Protein AF-A0A849T671-F1 (afdb_monomer)

Secondary structure (DSSP, 8-state):
-EEEEE--SSSS-SEEEEE-HHHHHHHTHHHHHTTS-HHHHHHHHHHTT--HHHHT-

Foldseek 3Di:
DDWDFDPPPDPDTPDIDDDDPLLVLVVCLVVVCPPHDPVCSVVSNVVSVHDVVRNVD

Structure (mmCIF, N/CA/C/O backbone):
data_AF-A0A849T671-F1
#
_entry.id   AF-A0A849T671-F1
#
loop_
_atom_site.group_PDB
_atom_site.id
_atom_site.type_symbol
_atom_site.label_atom_id
_atom_site.label_alt_id
_atom_site.label_comp_id
_atom_site.label_asym_id
_atom_site.label_entity_id
_atom_site.label_seq_id
_atom_site.pdbx_PDB_ins_code
_atom_site.Cartn_x
_atom_site.Cartn_y
_atom_site.Cartn_z
_atom_site.occupancy
_atom_site.B_iso_or_equiv
_atom_site.auth_seq_id
_atom_site.auth_comp_id
_atom_site.auth_asym_id
_atom_site.auth_atom_id
_atom_site.pdbx_PDB_model_num
ATOM 1 N N . PHE A 1 1 ? 4.970 -7.009 -3.865 1.00 93.56 1 PHE A N 1
ATOM 2 C CA . PHE A 1 1 ? 5.755 -6.133 -4.757 1.00 93.56 1 PHE A CA 1
ATOM 3 C C . PHE A 1 1 ? 5.966 -6.836 -6.091 1.00 93.56 1 PHE A C 1
ATOM 5 O O . PHE A 1 1 ? 6.379 -7.989 -6.082 1.00 93.56 1 PHE A O 1
ATOM 12 N N . GLY A 1 2 ? 5.635 -6.194 -7.215 1.00 95.75 2 GLY A N 1
ATOM 13 C CA . GLY A 1 2 ? 5.827 -6.765 -8.555 1.00 95.75 2 GLY A CA 1
ATOM 14 C C . GLY A 1 2 ? 6.392 -5.747 -9.542 1.00 95.75 2 GLY A C 1
ATOM 15 O O . GLY A 1 2 ? 6.134 -4.554 -9.407 1.00 95.75 2 GLY A O 1
ATOM 16 N N . ILE A 1 3 ? 7.148 -6.209 -10.539 1.00 96.62 3 ILE A N 1
ATOM 17 C CA . ILE A 1 3 ? 7.724 -5.366 -11.594 1.00 96.62 3 ILE A CA 1
ATOM 18 C C . ILE A 1 3 ? 7.335 -5.952 -12.951 1.00 96.62 3 ILE A C 1
ATOM 20 O O . ILE A 1 3 ? 7.575 -7.127 -13.212 1.00 96.62 3 ILE A O 1
ATOM 24 N N . TYR A 1 4 ? 6.752 -5.123 -13.814 1.00 96.75 4 TYR A N 1
ATOM 25 C CA . TYR A 1 4 ? 6.507 -5.434 -15.219 1.00 96.75 4 TYR A CA 1
ATOM 26 C C . TYR A 1 4 ? 7.469 -4.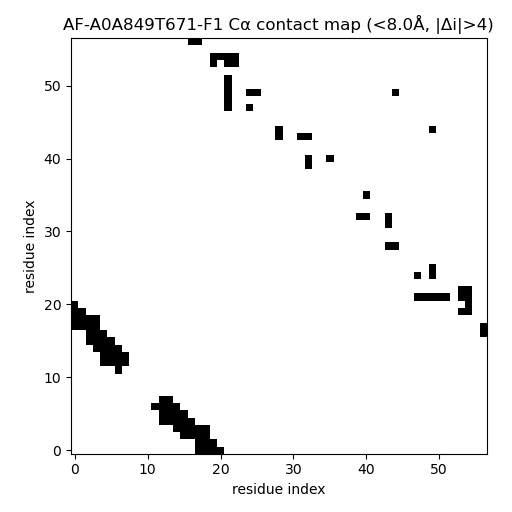625 -16.089 1.00 96.75 4 TYR A C 1
ATOM 28 O O . TYR A 1 4 ? 7.427 -3.391 -16.080 1.00 96.75 4 TYR A O 1
ATOM 36 N N . LEU A 1 5 ? 8.350 -5.321 -16.807 1.00 97.19 5 LEU A N 1
ATOM 37 C CA . LEU A 1 5 ? 9.454 -4.726 -17.555 1.00 97.19 5 LEU A CA 1
ATOM 38 C C . LEU A 1 5 ? 9.371 -5.112 -19.034 1.00 97.19 5 LEU A C 1
ATOM 40 O O . LEU A 1 5 ? 9.134 -6.270 -19.364 1.00 97.19 5 LEU A O 1
ATOM 44 N N . ILE A 1 6 ? 9.573 -4.132 -19.913 1.00 97.88 6 ILE A N 1
ATOM 45 C CA . ILE A 1 6 ? 9.646 -4.309 -21.367 1.00 97.88 6 ILE A CA 1
ATOM 46 C C . ILE A 1 6 ? 11.015 -3.809 -21.833 1.00 97.88 6 ILE A C 1
ATOM 48 O O . ILE A 1 6 ? 11.439 -2.719 -21.441 1.00 97.88 6 ILE A O 1
ATOM 52 N N . SER A 1 7 ? 11.682 -4.600 -22.674 1.00 97.19 7 SER A N 1
ATOM 53 C CA . SER A 1 7 ? 12.936 -4.250 -23.346 1.00 97.19 7 SER A CA 1
ATOM 54 C C . SER A 1 7 ? 12.715 -4.161 -24.855 1.00 97.19 7 SER A C 1
ATOM 56 O O . SER A 1 7 ? 11.994 -4.982 -25.418 1.00 97.19 7 SER A O 1
ATOM 58 N N . ASP A 1 8 ? 13.354 -3.186 -25.492 1.00 97.19 8 ASP A N 1
ATOM 59 C CA . ASP A 1 8 ? 13.473 -3.035 -26.946 1.00 97.19 8 ASP A CA 1
ATOM 60 C C . ASP A 1 8 ? 14.877 -3.427 -27.459 1.00 97.19 8 ASP A C 1
ATOM 62 O O . ASP A 1 8 ? 15.177 -3.269 -28.640 1.00 97.19 8 ASP A O 1
ATOM 66 N N . GLY A 1 9 ? 15.738 -3.953 -26.576 1.00 95.50 9 GLY A N 1
ATOM 67 C CA . GLY A 1 9 ? 17.122 -4.325 -26.879 1.00 95.50 9 GLY A CA 1
ATOM 68 C C . GLY A 1 9 ? 18.162 -3.222 -26.640 1.00 95.50 9 GLY A C 1
ATOM 69 O O . GLY A 1 9 ? 19.352 -3.488 -26.804 1.00 95.50 9 GLY A O 1
ATOM 70 N N . ALA A 1 10 ? 17.763 -2.012 -26.227 1.00 95.94 10 ALA A N 1
ATOM 71 C CA . ALA A 1 10 ? 18.691 -0.945 -25.843 1.00 95.94 10 ALA A CA 1
ATOM 72 C C . ALA A 1 10 ? 19.325 -1.171 -24.449 1.00 95.94 10 ALA A C 1
ATOM 74 O O . ALA A 1 10 ? 18.997 -2.105 -23.718 1.00 95.94 10 ALA A O 1
ATOM 75 N N . ASN A 1 11 ? 20.235 -0.278 -24.038 1.00 95.75 11 ASN A N 1
ATOM 76 C CA . ASN A 1 11 ? 20.909 -0.340 -22.730 1.00 95.75 11 ASN A CA 1
ATOM 77 C C . ASN A 1 11 ? 20.082 0.227 -21.555 1.00 95.75 11 ASN A C 1
ATOM 79 O O . ASN A 1 11 ? 20.587 0.320 -20.435 1.00 95.75 11 ASN A O 1
ATOM 83 N N . LYS A 1 12 ? 18.832 0.633 -21.800 1.00 96.38 12 LYS A N 1
ATOM 84 C CA . LYS A 1 12 ? 17.883 1.133 -20.797 1.00 96.38 12 LYS A CA 1
ATOM 85 C C . LYS A 1 12 ? 16.540 0.422 -20.982 1.00 96.38 12 LYS A C 1
ATOM 87 O O . LYS A 1 12 ? 16.197 0.095 -22.114 1.00 96.38 12 LYS A O 1
ATOM 92 N N . PRO A 1 13 ? 15.767 0.187 -19.908 1.00 95.62 13 PRO A N 1
ATOM 93 C CA . PRO A 1 13 ? 14.448 -0.421 -20.038 1.00 95.62 13 PRO A CA 1
ATOM 94 C C . PRO A 1 13 ? 13.523 0.491 -20.849 1.00 95.62 13 PRO A C 1
ATOM 96 O O . PRO A 1 13 ? 13.386 1.672 -20.529 1.00 95.62 13 PRO A O 1
ATOM 99 N N . TYR A 1 14 ? 12.850 -0.074 -21.853 1.00 96.88 14 TYR A N 1
ATOM 100 C CA . TYR A 1 14 ? 11.851 0.64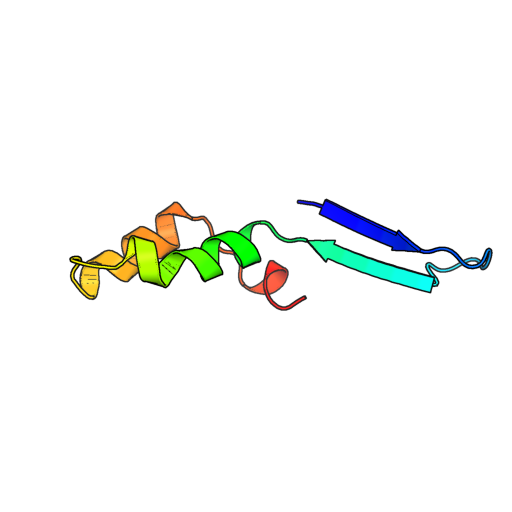3 -22.647 1.00 96.88 14 TYR A CA 1
ATOM 101 C C . TYR A 1 14 ? 10.648 1.049 -21.785 1.00 96.88 14 TYR A C 1
ATOM 103 O O . TYR A 1 1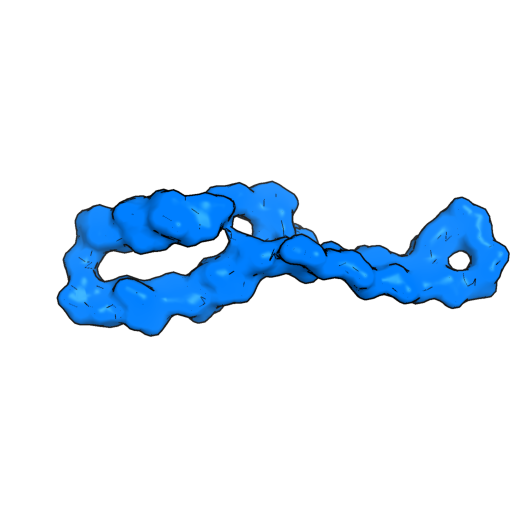4 ? 10.162 2.177 -21.851 1.00 96.88 14 TYR A O 1
ATOM 111 N N . ARG A 1 15 ? 10.183 0.138 -20.919 1.00 96.94 15 ARG A N 1
ATOM 112 C CA . ARG A 1 15 ? 9.137 0.417 -19.927 1.00 96.94 15 ARG A CA 1
ATOM 113 C C . ARG A 1 15 ? 9.383 -0.360 -18.646 1.00 96.94 15 ARG A C 1
ATOM 115 O O . ARG A 1 15 ? 9.701 -1.544 -18.685 1.00 96.94 15 ARG A O 1
ATOM 122 N N . MET A 1 16 ? 9.131 0.289 -17.515 1.00 95.81 16 MET A N 1
ATOM 123 C CA . MET A 1 16 ? 9.095 -0.343 -16.201 1.00 95.81 16 MET A CA 1
ATOM 124 C C . MET A 1 16 ? 7.853 0.141 -15.450 1.00 95.81 16 MET A C 1
ATOM 126 O O . MET A 1 16 ? 7.710 1.334 -15.200 1.00 95.81 16 MET A O 1
ATOM 130 N N . LYS A 1 17 ? 6.949 -0.775 -15.093 1.00 95.75 17 LYS A N 1
ATOM 131 C CA . LYS A 1 17 ? 5.815 -0.504 -14.198 1.00 95.75 17 LYS A CA 1
ATOM 132 C C . LYS A 1 17 ? 6.030 -1.263 -12.896 1.00 95.75 17 LYS A C 1
ATOM 134 O O . LYS A 1 17 ? 6.235 -2.475 -12.909 1.00 95.75 17 LYS A O 1
ATOM 139 N N . ILE A 1 18 ? 5.955 -0.549 -11.779 1.00 95.50 18 ILE A N 1
ATOM 140 C CA . ILE A 1 18 ? 5.992 -1.138 -10.441 1.00 95.50 18 ILE A CA 1
ATOM 141 C C . ILE A 1 18 ? 4.548 -1.349 -9.981 1.00 95.50 18 ILE A C 1
ATOM 143 O O . ILE A 1 18 ? 3.703 -0.470 -10.136 1.00 95.50 18 ILE A O 1
ATOM 147 N N . ARG A 1 19 ? 4.264 -2.528 -9.432 1.00 94.56 19 ARG A N 1
ATOM 148 C CA . ARG A 1 19 ? 3.017 -2.862 -8.744 1.00 94.56 19 ARG A CA 1
ATOM 149 C C . ARG A 1 19 ? 3.296 -2.915 -7.245 1.00 94.56 19 ARG A C 1
ATOM 151 O O . ARG A 1 19 ? 3.744 -3.942 -6.719 1.00 94.56 19 ARG A O 1
ATOM 158 N N . ALA A 1 20 ? 3.049 -1.789 -6.586 1.00 95.38 20 ALA A N 1
ATOM 159 C CA . ALA A 1 20 ? 3.108 -1.669 -5.138 1.00 95.38 20 ALA A CA 1
ATOM 160 C C . ALA A 1 20 ? 1.918 -2.401 -4.485 1.00 95.38 20 ALA A C 1
ATOM 162 O O . ALA A 1 20 ? 0.800 -2.313 -5.004 1.00 95.38 20 ALA A O 1
ATOM 163 N N . PRO A 1 21 ? 2.129 -3.144 -3.384 1.00 94.00 21 PRO A N 1
ATOM 164 C CA . PRO A 1 21 ? 1.032 -3.741 -2.624 1.00 94.00 21 PRO A CA 1
ATOM 165 C C . PRO A 1 21 ? 0.116 -2.667 -2.017 1.00 94.00 21 PRO A C 1
ATOM 167 O O . PRO A 1 21 ? -1.104 -2.821 -2.090 1.00 94.00 21 PRO A O 1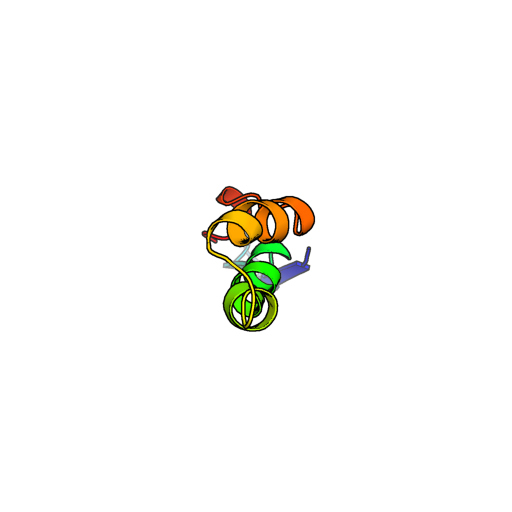
ATOM 170 N N . GLY A 1 22 ? 0.677 -1.546 -1.540 1.00 94.75 22 GLY A N 1
ATOM 171 C CA . GLY A 1 22 ? -0.082 -0.453 -0.935 1.00 94.75 22 GLY A CA 1
ATOM 172 C C . GLY A 1 22 ? -1.155 0.138 -1.851 1.00 94.75 22 GLY A C 1
ATOM 173 O O . GLY A 1 22 ? -2.216 0.519 -1.371 1.00 94.75 22 GLY A O 1
ATOM 174 N N . PHE A 1 23 ? -0.952 0.128 -3.176 1.00 94.38 23 PHE A N 1
ATOM 175 C CA . PHE A 1 23 ? -1.963 0.598 -4.133 1.00 94.38 23 PHE A CA 1
ATOM 176 C C . PHE A 1 23 ? -3.239 -0.256 -4.093 1.00 94.38 23 PHE A C 1
ATOM 178 O O . PHE A 1 23 ? -4.348 0.272 -4.108 1.00 94.38 23 PHE A O 1
ATOM 185 N N . ALA A 1 24 ? -3.097 -1.583 -4.004 1.00 94.88 24 ALA A N 1
ATOM 186 C CA . ALA A 1 24 ? -4.245 -2.479 -3.895 1.00 94.88 24 ALA A CA 1
ATOM 187 C C . ALA A 1 24 ? -4.884 -2.426 -2.497 1.00 94.88 24 ALA A C 1
ATOM 189 O O . ALA A 1 24 ? -6.106 -2.482 -2.394 1.00 94.88 24 ALA A O 1
ATOM 190 N N . HIS A 1 25 ? -4.081 -2.285 -1.436 1.00 95.50 25 HIS A N 1
ATOM 191 C CA . HIS A 1 25 ? -4.591 -2.136 -0.068 1.00 95.50 25 HIS A CA 1
ATOM 192 C C . HIS A 1 25 ? -5.423 -0.854 0.089 1.00 95.50 25 HIS A C 1
ATOM 194 O O . HIS A 1 25 ? -6.535 -0.908 0.610 1.00 95.50 25 HIS A O 1
ATOM 200 N N . MET A 1 26 ? -4.941 0.273 -0.450 1.00 93.81 26 MET A N 1
ATOM 201 C CA . MET A 1 26 ? -5.674 1.546 -0.466 1.00 93.81 26 MET A CA 1
ATOM 202 C C . MET A 1 26 ? -7.020 1.432 -1.185 1.00 93.81 26 MET A C 1
ATOM 204 O O . MET A 1 26 ? -8.012 1.987 -0.722 1.00 93.81 26 MET A O 1
ATOM 208 N N . ALA A 1 27 ? -7.084 0.685 -2.291 1.00 94.94 27 ALA A N 1
ATOM 209 C CA . ALA A 1 27 ? -8.337 0.469 -3.014 1.00 94.94 27 ALA A CA 1
ATOM 210 C C . ALA A 1 27 ? -9.385 -0.309 -2.189 1.00 94.94 27 ALA A C 1
ATOM 212 O O . ALA A 1 27 ? -10.579 -0.157 -2.431 1.00 94.94 27 ALA A O 1
ATOM 213 N N . ALA A 1 28 ? -8.957 -1.112 -1.207 1.00 95.38 28 ALA A N 1
ATOM 214 C CA . ALA A 1 28 ? -9.841 -1.856 -0.309 1.00 95.38 28 ALA A CA 1
ATOM 215 C C . ALA A 1 28 ? -10.314 -1.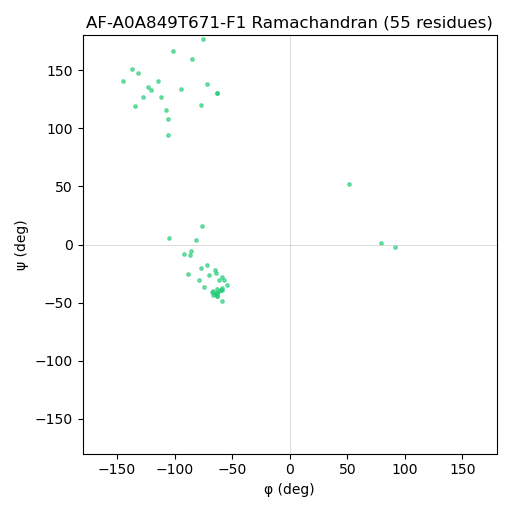043 0.913 1.00 95.38 28 ALA A C 1
ATOM 217 O O . ALA A 1 28 ? -11.149 -1.529 1.675 1.00 95.38 28 ALA A O 1
ATOM 218 N N . LEU A 1 29 ? -9.805 0.181 1.108 1.00 95.88 29 LEU A N 1
ATOM 219 C CA . LEU A 1 29 ? -10.081 0.987 2.300 1.00 95.88 29 LEU A CA 1
ATOM 220 C C . LEU A 1 29 ? -11.576 1.289 2.487 1.00 95.88 29 LEU A C 1
ATOM 222 O O . LEU A 1 29 ? -12.055 1.227 3.614 1.00 95.88 29 LEU A O 1
ATOM 226 N N . ASP A 1 30 ? -12.310 1.572 1.403 1.00 95.06 30 ASP A N 1
ATOM 227 C CA . ASP A 1 30 ? -13.757 1.836 1.472 1.00 95.06 30 ASP A CA 1
ATOM 228 C C . ASP A 1 30 ? -14.511 0.643 2.064 1.00 95.06 30 ASP A C 1
ATOM 230 O O . ASP A 1 30 ? -15.282 0.800 3.005 1.00 95.06 30 ASP A O 1
ATOM 234 N N . GLU A 1 31 ? -14.235 -0.563 1.568 1.00 97.19 31 GLU A N 1
ATOM 235 C CA . GLU A 1 31 ? -14.891 -1.775 2.059 1.00 97.19 31 GLU A CA 1
ATOM 236 C C . GLU A 1 31 ? -14.499 -2.074 3.512 1.00 97.19 31 GLU A C 1
ATOM 238 O O . GLU A 1 31 ? -15.353 -2.417 4.323 1.00 97.19 31 GLU A O 1
ATOM 243 N N . MET A 1 32 ? -13.225 -1.880 3.867 1.00 96.62 32 MET A N 1
ATOM 244 C CA . MET A 1 32 ? -12.730 -2.119 5.227 1.00 96.62 32 MET A CA 1
ATOM 245 C C . MET A 1 32 ? -13.241 -1.104 6.258 1.00 96.62 32 MET A C 1
ATOM 247 O O . MET A 1 32 ? -13.297 -1.430 7.438 1.00 96.62 32 MET A O 1
ATOM 251 N N . ALA A 1 33 ? -13.593 0.116 5.846 1.00 96.88 33 ALA A N 1
ATOM 252 C CA . ALA A 1 33 ? -14.059 1.172 6.747 1.00 96.88 33 ALA A CA 1
ATOM 253 C C . ALA A 1 33 ? -15.589 1.202 6.930 1.00 96.88 33 ALA A C 1
ATOM 255 O O . ALA A 1 33 ? -16.096 1.936 7.784 1.00 96.88 33 ALA A O 1
ATOM 256 N N . ARG A 1 34 ? -16.353 0.417 6.158 1.00 97.00 34 ARG A N 1
ATOM 257 C CA . ARG A 1 34 ? -17.820 0.374 6.263 1.00 97.00 34 ARG A CA 1
ATOM 258 C C . ARG A 1 34 ? -18.272 -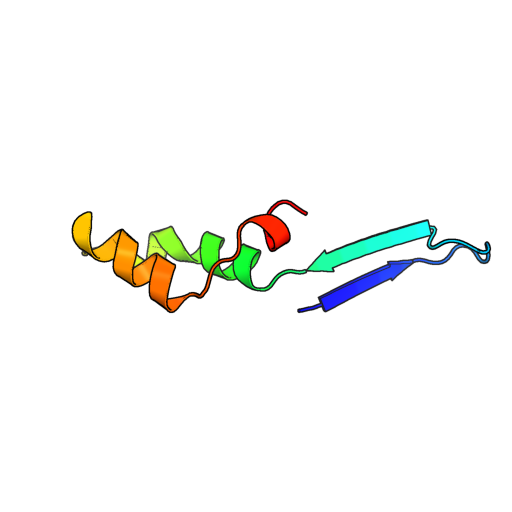0.130 7.631 1.00 97.00 34 ARG A C 1
ATOM 260 O O . ARG A 1 34 ? -17.841 -1.173 8.102 1.00 97.00 34 ARG A O 1
ATOM 267 N N . GLY A 1 35 ? -19.190 0.610 8.253 1.00 96.81 35 GLY A N 1
ATOM 268 C CA . GLY A 1 35 ? -19.725 0.281 9.580 1.00 96.81 35 GLY A CA 1
ATOM 269 C C . GLY A 1 35 ? -18.813 0.662 10.753 1.00 96.81 35 GLY A C 1
ATOM 270 O O . GLY A 1 35 ? -19.197 0.436 11.898 1.00 96.81 35 GLY A O 1
ATOM 271 N N . HIS A 1 36 ? -17.655 1.271 10.484 1.00 97.25 36 HIS A N 1
ATOM 272 C CA . HIS A 1 36 ? -16.720 1.768 11.491 1.00 97.25 36 HIS A CA 1
ATOM 273 C C . HIS A 1 36 ? -16.829 3.287 11.691 1.00 97.25 36 HIS A C 1
ATOM 275 O O . HIS A 1 36 ? -17.450 4.004 10.903 1.00 97.25 36 HIS A O 1
ATOM 281 N N . MET A 1 37 ? -16.233 3.794 12.771 1.00 97.44 37 MET A N 1
ATOM 282 C CA . MET A 1 37 ? -16.166 5.228 13.045 1.00 97.44 37 MET A CA 1
ATOM 283 C C . MET A 1 37 ? -14.976 5.874 12.327 1.00 97.44 37 MET A C 1
ATOM 285 O O . MET A 1 37 ? -13.984 5.221 12.020 1.00 97.44 37 MET A O 1
ATOM 289 N N . ILE A 1 38 ? -15.013 7.199 12.143 1.00 94.94 38 ILE A N 1
ATOM 290 C CA . ILE A 1 38 ? -13.878 7.962 11.579 1.00 94.94 38 ILE A CA 1
ATOM 291 C C . ILE A 1 38 ? -12.586 7.714 12.379 1.00 94.94 38 ILE A C 1
ATOM 293 O O . ILE A 1 38 ? -11.504 7.646 11.801 1.00 94.94 38 ILE A O 1
ATOM 297 N N . ALA A 1 39 ? -12.698 7.533 13.699 1.00 96.69 39 ALA A N 1
ATOM 298 C CA . ALA A 1 39 ? -11.563 7.213 14.562 1.00 96.69 39 ALA A CA 1
ATOM 299 C C . ALA A 1 39 ? -10.877 5.882 14.191 1.00 96.69 39 ALA A C 1
ATOM 301 O O . ALA A 1 39 ? -9.661 5.764 14.334 1.00 96.69 39 ALA A O 1
ATOM 302 N N . ASP A 1 40 ? -11.626 4.911 13.664 1.00 96.81 40 ASP A N 1
ATOM 303 C CA . ASP A 1 40 ? -11.106 3.589 13.302 1.00 96.81 40 ASP A CA 1
ATOM 304 C C . ASP A 1 40 ? -10.325 3.615 11.980 1.00 96.81 40 ASP A C 1
ATOM 306 O O . ASP A 1 40 ? -9.481 2.751 11.744 1.00 96.81 40 ASP A O 1
ATOM 310 N N . VAL A 1 41 ? -10.537 4.634 11.135 1.00 95.50 41 VAL A N 1
ATOM 311 C CA . VAL A 1 41 ? -9.853 4.785 9.837 1.00 95.50 41 VAL A C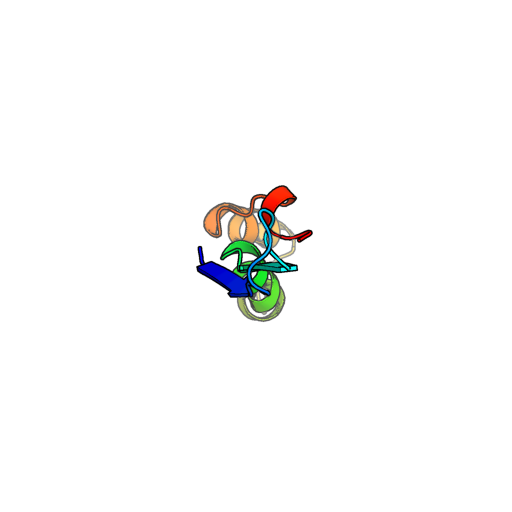A 1
ATOM 312 C C . VAL A 1 41 ? -8.336 4.851 10.013 1.00 95.50 41 VAL A C 1
ATOM 314 O O . VAL A 1 41 ? -7.598 4.261 9.228 1.00 95.50 41 VAL A O 1
ATOM 317 N N . VAL A 1 42 ? -7.853 5.509 11.072 1.00 95.25 42 VAL A N 1
ATOM 318 C CA . VAL A 1 42 ? -6.413 5.585 11.376 1.00 95.25 42 VAL A CA 1
ATOM 319 C C . VAL A 1 42 ? -5.843 4.198 11.678 1.00 95.25 42 VAL A C 1
ATOM 321 O O . VAL A 1 42 ? -4.773 3.853 11.179 1.00 95.25 42 VAL A O 1
ATOM 324 N N . THR A 1 43 ? -6.570 3.377 12.439 1.00 96.38 43 THR A N 1
AT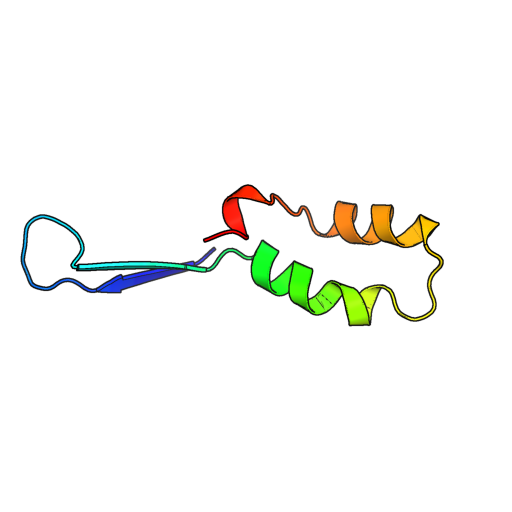OM 325 C CA . THR A 1 43 ? -6.166 1.999 12.746 1.00 96.38 43 THR A CA 1
ATOM 326 C C . THR A 1 43 ? -6.192 1.119 11.498 1.00 96.38 43 THR A C 1
ATOM 328 O O . THR A 1 43 ? -5.264 0.340 11.286 1.00 96.38 43 THR A O 1
ATOM 331 N N . ILE A 1 44 ? -7.208 1.276 10.641 1.00 96.19 44 ILE A N 1
ATOM 332 C CA . ILE A 1 44 ? -7.337 0.537 9.376 1.00 96.19 44 ILE A CA 1
ATOM 333 C C . ILE A 1 44 ? -6.175 0.865 8.425 1.00 96.19 44 ILE A C 1
ATOM 335 O O . ILE A 1 44 ? -5.572 -0.039 7.852 1.00 96.19 44 ILE A O 1
ATOM 339 N N . ILE A 1 45 ? -5.809 2.141 8.290 1.00 95.06 45 ILE A N 1
ATOM 340 C CA . ILE A 1 45 ? -4.658 2.552 7.472 1.00 95.06 45 ILE A CA 1
ATOM 341 C C . ILE A 1 45 ? -3.350 2.038 8.090 1.00 95.06 45 ILE A C 1
ATOM 343 O O . ILE A 1 45 ? -2.493 1.511 7.382 1.00 95.06 45 ILE A O 1
ATOM 347 N N . GLY A 1 46 ? -3.206 2.147 9.414 1.00 94.94 46 GLY A N 1
ATOM 348 C CA . GLY A 1 46 ? -2.017 1.693 10.134 1.00 94.94 46 GLY A CA 1
ATOM 349 C C . GLY A 1 46 ? -1.769 0.188 10.003 1.00 94.94 46 GLY A C 1
ATOM 350 O O . GLY A 1 46 ? -0.633 -0.227 9.799 1.00 94.94 46 GLY A O 1
ATOM 351 N N . THR A 1 47 ? -2.818 -0.641 10.050 1.00 95.75 47 THR A N 1
ATOM 352 C CA . THR A 1 47 ? -2.668 -2.101 9.913 1.00 95.75 47 THR A CA 1
ATOM 353 C C . THR A 1 47 ? -2.310 -2.557 8.497 1.00 95.75 47 THR A C 1
ATOM 355 O O . THR A 1 47 ? -1.870 -3.694 8.331 1.00 95.75 47 THR A O 1
ATOM 358 N N . GLN A 1 48 ? -2.514 -1.717 7.478 1.00 94.81 48 GLN A N 1
ATOM 359 C CA . GLN A 1 48 ? -2.181 -2.026 6.084 1.00 94.81 48 GLN A CA 1
ATOM 360 C C . GLN A 1 48 ? -0.730 -1.681 5.711 1.00 94.81 48 GLN A C 1
ATOM 362 O O . GLN A 1 48 ? -0.308 -2.045 4.610 1.00 94.81 48 GLN A O 1
ATOM 367 N N . ASP A 1 49 ? 0.001 -0.991 6.599 1.00 93.38 49 ASP A N 1
ATOM 368 C CA . ASP A 1 49 ? 1.388 -0.538 6.409 1.00 93.38 49 ASP A CA 1
ATOM 369 C C . ASP A 1 49 ? 1.594 0.233 5.088 1.00 93.38 49 ASP A C 1
ATOM 371 O O . ASP A 1 49 ? 2.428 -0.098 4.244 1.00 93.38 49 ASP A O 1
ATOM 375 N N . ILE A 1 50 ? 0.753 1.248 4.855 1.00 93.00 50 ILE A N 1
ATOM 376 C CA . ILE A 1 50 ? 0.787 2.030 3.614 1.00 93.00 50 ILE A CA 1
ATOM 377 C C . ILE A 1 50 ? 1.944 3.032 3.638 1.00 93.00 50 ILE A C 1
ATOM 379 O O . ILE A 1 50 ? 1.963 3.977 4.428 1.00 93.00 50 ILE A O 1
ATOM 383 N N . VAL A 1 51 ? 2.847 2.903 2.665 1.00 94.31 51 VAL A N 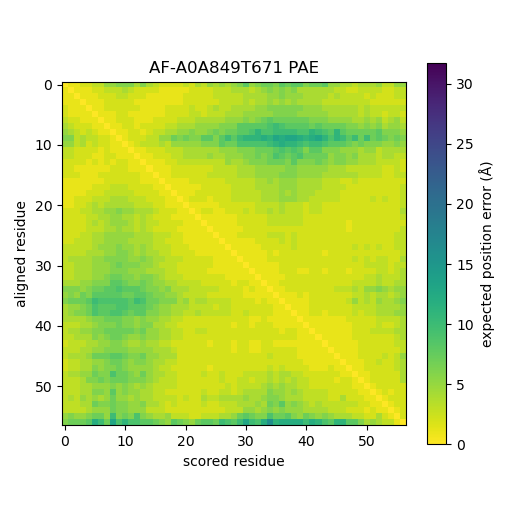1
ATOM 384 C CA . VAL A 1 51 ? 3.866 3.913 2.358 1.00 94.31 51 VAL A CA 1
ATOM 385 C C . VAL A 1 51 ? 3.478 4.650 1.077 1.00 94.31 51 VAL A C 1
ATOM 387 O O . VAL A 1 51 ? 3.586 4.123 -0.026 1.00 94.31 51 VAL A O 1
ATOM 390 N N . PHE A 1 52 ? 3.057 5.911 1.186 1.00 90.75 52 PHE A N 1
ATOM 391 C CA . PHE A 1 52 ? 2.531 6.662 0.034 1.00 90.75 52 PHE A CA 1
ATOM 392 C C . PHE A 1 52 ? 3.518 6.809 -1.138 1.00 90.75 52 PHE A C 1
ATOM 394 O O . PHE A 1 52 ? 3.095 6.847 -2.290 1.00 90.75 52 PHE A O 1
ATOM 401 N N . GLY A 1 53 ? 4.831 6.801 -0.877 1.00 92.50 53 GLY A N 1
ATOM 402 C CA . GLY A 1 53 ? 5.855 6.879 -1.927 1.00 92.50 53 GLY A CA 1
ATOM 403 C C . GLY A 1 53 ? 5.896 5.679 -2.886 1.00 92.50 53 GLY A C 1
ATOM 404 O O . GLY A 1 53 ? 6.415 5.810 -3.998 1.00 92.50 53 GLY A O 1
ATOM 405 N N . GLU A 1 54 ? 5.369 4.513 -2.487 1.00 89.88 54 GLU A N 1
ATOM 406 C CA . GLU A 1 54 ? 5.197 3.379 -3.406 1.00 89.88 54 GLU A CA 1
ATOM 407 C C . GLU A 1 54 ? 3.855 3.404 -4.148 1.00 89.88 54 GLU A C 1
ATOM 409 O O . GLU A 1 54 ? 3.769 2.867 -5.251 1.00 89.88 54 GLU A O 1
ATOM 414 N N . VAL A 1 55 ? 2.827 4.038 -3.576 1.00 90.81 55 VAL A N 1
ATOM 415 C CA . VAL A 1 55 ? 1.469 4.058 -4.138 1.00 90.81 55 VAL A CA 1
ATOM 416 C C . VAL A 1 55 ? 1.324 5.055 -5.291 1.00 90.81 55 VAL A C 1
ATOM 418 O O . VAL A 1 55 ? 0.568 4.801 -6.223 1.00 90.81 55 VAL A O 1
ATOM 421 N N . ASP A 1 56 ? 2.088 6.144 -5.278 1.00 90.69 56 ASP A N 1
ATOM 422 C CA . ASP A 1 56 ? 2.023 7.235 -6.265 1.00 90.69 56 ASP A CA 1
ATOM 423 C C . ASP A 1 56 ? 2.689 6.920 -7.640 1.00 90.69 56 ASP A C 1
ATOM 425 O O . ASP A 1 56 ? 2.983 7.826 -8.413 1.00 90.69 56 ASP A O 1
ATOM 429 N N . ARG A 1 57 ? 2.982 5.644 -7.968 1.00 75.31 57 ARG A N 1
ATOM 430 C CA . ARG A 1 57 ? 3.787 5.224 -9.151 1.00 75.31 57 ARG A CA 1
ATOM 431 C C . ARG A 1 57 ? 3.023 4.503 -10.275 1.00 75.31 57 ARG A C 1
ATOM 433 O O . ARG A 1 57 ? 2.045 3.761 -10.039 1.00 75.31 57 ARG A O 1
#

Sequence (57 aa):
FGIYLISDGANKPYRMKIRAPGFAHMAALDEMARGHMIADVVTIIGTQDIVFGEVDR

Solvent-accessible surface area (backbone atoms only — not comparable to full-atom values): 3632 Å² total; per-residue (Å²): 117,47,79,53,76,44,74,82,82,64,99,57,74,70,39,78,48,66,45,42,56,41,43,60,54,61,71,46,45,67,72,72,45,61,97,58,56,80,80,48,49,60,55,57,50,59,76,64,68,64,53,66,86,55,43,82,100

Nearest PDB structures (foldseek):
  7r4d-assembly1_D  TM=9.918E-01  e=7.151E-06  Bos taurus
  8q4a-assembly1_D  TM=9.937E-01  e=1.236E-05  Bos taurus
  7r46-assembly1_D  TM=9.921E-01  e=1.236E-05  Bos taurus
  7v2f-assembly1_Q  TM=9.939E-01  e=1.154E-05  Sus scrofa
  7r4c-assembly1_D  TM=9.924E-01  e=2.622E-05  Bos taurus

Radius of gyration: 16.14 Å; Cα contacts (8 Å, |Δi|>4): 56; chains: 1; bounding box: 41×15×42 Å

Mean predicted aligned error: 3.36 Å

pLDDT: mean 94.96, std 3.16, range [75.31, 97.88]